Protein AF-A0A6N7FP35-F1 (afdb_monomer_lite)

Foldseek 3Di:
DDAAEAEQEADPPVSLVVVQVVQVVCCVPPVDFPLPHPHQHADHSSVVVSVCSVVVHGD

Secondary structure (DSSP, 8-state):
----EEEE---HHHHHHHHHHHHHHHHHHH---GGG-SEEEE-THHHHHHHHHHTT---

Sequence (59 aa):
MGRVALVLGAGGTVGHAYHAGTLAALGELTGWDARHADVVVGTSAGSIVGAMLRAGVGP

Radius of gyration: 10.6 Å; chains: 1; bounding box: 28×19×26 Å

pLDDT: mean 96.45, std 5.36, range [62.97, 98.56]

Structure (mmCIF, N/CA/C/O backbone):
data_AF-A0A6N7FP35-F1
#
_entry.id   AF-A0A6N7FP35-F1
#
loop_
_atom_site.group_PDB
_atom_site.id
_atom_site.type_symbol
_atom_site.label_atom_id
_atom_site.label_alt_id
_atom_site.label_comp_id
_atom_site.label_asym_id
_atom_site.label_entity_id
_atom_site.label_seq_id
_atom_site.pdbx_PDB_ins_code
_atom_site.Cartn_x
_atom_site.Cartn_y
_atom_site.Cartn_z
_atom_site.occupancy
_atom_site.B_iso_or_equiv
_atom_site.auth_seq_id
_atom_site.auth_comp_id
_atom_site.auth_asym_id
_atom_site.auth_atom_id
_atom_site.pdbx_PDB_model_num
ATOM 1 N N . MET A 1 1 ? -16.789 6.020 10.882 1.00 62.97 1 MET A N 1
ATOM 2 C CA . MET A 1 1 ? -15.433 5.859 10.312 1.00 62.97 1 MET A CA 1
ATOM 3 C C . MET A 1 1 ? -15.314 6.767 9.103 1.00 62.97 1 MET A C 1
ATOM 5 O O . MET A 1 1 ? -16.286 6.885 8.367 1.00 62.97 1 MET A O 1
ATOM 9 N N . GLY A 1 2 ? -14.190 7.472 8.958 1.00 87.31 2 GLY A N 1
ATOM 10 C CA . GLY A 1 2 ? -13.930 8.298 7.775 1.00 87.31 2 GLY A CA 1
ATOM 11 C C . GLY A 1 2 ? -13.613 7.434 6.554 1.00 87.31 2 GLY A C 1
ATOM 12 O O . GLY A 1 2 ? -13.210 6.286 6.715 1.00 87.31 2 GLY A O 1
ATOM 13 N N . ARG A 1 3 ? -13.800 7.990 5.353 1.00 95.69 3 ARG A N 1
ATOM 14 C CA . ARG A 1 3 ? -13.357 7.356 4.104 1.00 95.69 3 ARG A CA 1
ATOM 15 C C . ARG A 1 3 ? -11.854 7.568 3.923 1.00 95.69 3 ARG A C 1
ATOM 17 O O . ARG A 1 3 ? -11.392 8.697 4.099 1.00 95.69 3 ARG A O 1
ATOM 24 N N . VAL A 1 4 ? -11.113 6.523 3.565 1.00 97.19 4 VAL A N 1
ATOM 25 C CA . VAL A 1 4 ? -9.650 6.534 3.406 1.00 97.19 4 VAL A CA 1
ATOM 26 C C . VAL A 1 4 ? -9.271 6.190 1.967 1.00 97.19 4 VAL A C 1
ATOM 28 O O . VAL A 1 4 ? -9.659 5.149 1.441 1.00 97.19 4 VAL A O 1
ATOM 31 N N . ALA A 1 5 ? -8.460 7.049 1.348 1.00 98.12 5 ALA A N 1
ATOM 32 C CA . ALA A 1 5 ? -7.803 6.766 0.076 1.00 98.12 5 ALA A CA 1
ATOM 33 C C . ALA A 1 5 ? -6.322 6.443 0.313 1.00 98.12 5 ALA A C 1
ATOM 35 O O . ALA A 1 5 ? -5.618 7.211 0.971 1.00 98.12 5 ALA A O 1
ATOM 36 N N . LEU A 1 6 ? -5.850 5.328 -0.243 1.00 98.12 6 LEU A N 1
ATOM 37 C CA . LEU A 1 6 ? -4.449 4.916 -0.212 1.00 98.12 6 LEU A CA 1
ATOM 38 C C . LEU A 1 6 ? -3.777 5.251 -1.548 1.00 98.12 6 LEU A C 1
ATOM 40 O O . LEU A 1 6 ? -4.232 4.808 -2.603 1.00 98.12 6 LEU A O 1
ATOM 44 N N . VAL A 1 7 ? -2.678 6.006 -1.506 1.00 98.56 7 VAL A N 1
ATOM 45 C CA . VAL A 1 7 ? -1.901 6.383 -2.695 1.00 98.56 7 VAL A CA 1
ATOM 46 C C . VAL A 1 7 ? -0.491 5.811 -2.588 1.00 98.56 7 VAL A C 1
ATOM 48 O O . VAL A 1 7 ? 0.234 6.121 -1.646 1.00 98.56 7 VAL A O 1
ATOM 51 N N . LEU A 1 8 ? -0.107 4.984 -3.559 1.00 98.44 8 LEU A N 1
ATOM 52 C CA . LEU A 1 8 ? 1.183 4.300 -3.623 1.00 98.44 8 LEU A CA 1
ATOM 53 C C . LEU A 1 8 ? 1.990 4.819 -4.821 1.00 98.44 8 LEU A C 1
ATOM 55 O O . LEU A 1 8 ? 1.578 4.692 -5.981 1.00 98.44 8 LEU A O 1
ATOM 59 N N . GLY A 1 9 ? 3.143 5.421 -4.537 1.00 98.50 9 GLY A N 1
ATOM 60 C CA . GLY A 1 9 ? 4.021 6.013 -5.547 1.00 98.50 9 GLY A CA 1
ATOM 61 C C . GLY A 1 9 ? 4.782 4.980 -6.387 1.00 98.50 9 GLY A C 1
ATOM 62 O O . GLY A 1 9 ? 4.733 3.777 -6.146 1.00 98.50 9 GLY A O 1
ATOM 63 N N . ALA A 1 10 ? 5.522 5.455 -7.390 1.00 97.94 10 ALA A N 1
ATOM 64 C CA . ALA A 1 10 ? 6.513 4.629 -8.080 1.00 97.94 10 ALA A CA 1
ATOM 65 C C . ALA A 1 10 ? 7.743 4.371 -7.182 1.00 97.94 10 ALA A C 1
ATOM 67 O O . ALA A 1 10 ? 7.932 5.032 -6.166 1.00 97.94 10 ALA A O 1
ATOM 68 N N . GLY A 1 11 ? 8.606 3.428 -7.571 1.00 96.06 11 GLY A N 1
ATOM 69 C CA . GLY A 1 11 ? 9.825 3.123 -6.802 1.00 96.06 11 GLY A CA 1
ATOM 70 C C . GLY A 1 11 ? 10.551 1.827 -7.175 1.00 96.06 11 GLY A C 1
ATOM 71 O O . GLY A 1 11 ? 11.510 1.448 -6.505 1.00 96.06 11 GLY A O 1
ATOM 72 N N . GLY A 1 12 ? 10.100 1.123 -8.221 1.00 96.44 12 GLY A N 1
ATOM 73 C CA . GLY A 1 12 ? 10.662 -0.166 -8.629 1.00 96.44 12 GLY A CA 1
ATOM 74 C C . GLY A 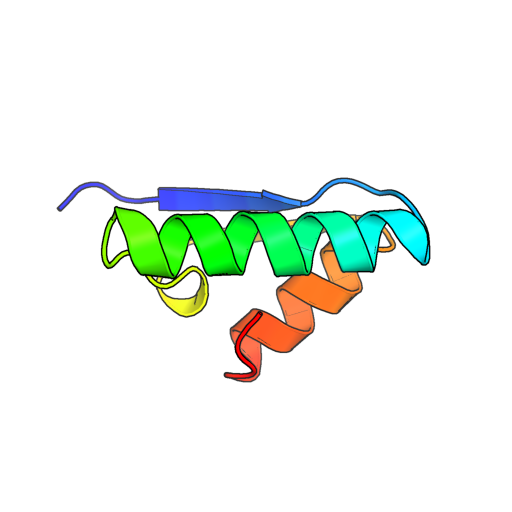1 12 ? 10.613 -1.216 -7.514 1.00 96.44 12 GLY A C 1
ATOM 75 O O . GLY A 1 12 ? 9.761 -1.170 -6.627 1.00 96.44 12 GLY A O 1
ATOM 76 N N . THR A 1 13 ? 11.555 -2.157 -7.542 1.00 95.88 13 THR A N 1
ATOM 77 C CA . THR A 1 13 ? 11.637 -3.254 -6.564 1.00 95.88 13 THR A CA 1
ATOM 78 C C . THR A 1 13 ? 11.805 -2.758 -5.126 1.00 95.88 13 THR A C 1
ATOM 80 O O . THR A 1 13 ? 11.200 -3.312 -4.213 1.00 95.88 13 THR A O 1
ATOM 83 N N . VAL A 1 14 ? 12.573 -1.685 -4.913 1.00 97.81 14 VAL A N 1
ATOM 84 C CA . VAL A 1 14 ? 12.752 -1.087 -3.578 1.00 97.81 14 VAL A CA 1
ATOM 85 C C . VAL A 1 14 ? 11.444 -0.458 -3.089 1.00 97.81 14 VAL A C 1
ATOM 87 O O . VAL A 1 14 ? 11.062 -0.646 -1.937 1.00 97.81 14 VAL A O 1
ATOM 90 N N . GLY A 1 15 ? 10.706 0.211 -3.980 1.00 98.12 15 GLY A N 1
ATOM 91 C CA . GLY A 1 15 ? 9.380 0.752 -3.680 1.00 98.12 15 GLY A CA 1
ATOM 92 C C . GLY A 1 15 ? 8.383 -0.318 -3.233 1.00 98.12 15 GLY A C 1
ATOM 93 O O . GLY A 1 15 ? 7.620 -0.073 -2.305 1.00 98.12 15 GLY A O 1
ATOM 94 N N . HIS A 1 16 ? 8.420 -1.524 -3.816 1.00 96.75 16 HIS A N 1
ATOM 95 C CA . HIS A 1 16 ? 7.602 -2.642 -3.327 1.00 96.75 16 HIS A CA 1
ATOM 96 C C . HIS A 1 16 ? 7.910 -2.982 -1.866 1.00 96.75 16 HIS A C 1
ATOM 98 O O . HIS A 1 16 ? 6.983 -3.090 -1.067 1.00 96.75 16 HIS A O 1
ATOM 104 N N . ALA A 1 17 ? 9.193 -3.104 -1.513 1.00 97.75 17 ALA A N 1
ATOM 105 C CA . ALA A 1 17 ? 9.607 -3.417 -0.147 1.00 97.75 17 ALA A CA 1
ATOM 106 C C . ALA A 1 17 ? 9.185 -2.318 0.843 1.00 97.75 17 ALA A C 1
ATOM 108 O O . ALA A 1 17 ? 8.693 -2.624 1.928 1.00 97.75 17 ALA A O 1
ATOM 109 N N . TYR A 1 18 ? 9.309 -1.043 0.456 1.00 98.31 18 TYR A N 1
ATOM 110 C CA . TYR A 1 18 ? 8.850 0.068 1.291 1.00 98.31 18 TYR A CA 1
ATOM 111 C C . TYR A 1 18 ? 7.336 0.100 1.461 1.00 98.31 18 TYR A C 1
ATOM 113 O O . TYR A 1 18 ? 6.873 0.330 2.578 1.00 98.31 18 TYR A O 1
ATOM 121 N N . HIS A 1 19 ? 6.557 -0.160 0.408 1.00 98.31 19 HIS A N 1
ATOM 122 C CA . HIS A 1 19 ? 5.107 -0.264 0.548 1.00 98.31 19 HIS A CA 1
ATOM 123 C C . HIS A 1 19 ? 4.722 -1.416 1.482 1.00 98.31 19 HIS A C 1
ATOM 125 O O . HIS A 1 19 ? 3.965 -1.181 2.416 1.00 98.31 19 HIS A O 1
ATOM 131 N N . ALA A 1 20 ? 5.272 -2.617 1.279 1.00 97.38 20 ALA A N 1
ATOM 132 C CA . ALA A 1 20 ? 4.988 -3.783 2.117 1.00 97.38 20 ALA A CA 1
ATOM 133 C C . ALA A 1 20 ? 5.289 -3.501 3.598 1.00 97.38 20 ALA A C 1
ATOM 135 O O . ALA A 1 20 ? 4.392 -3.554 4.435 1.00 97.38 20 ALA A O 1
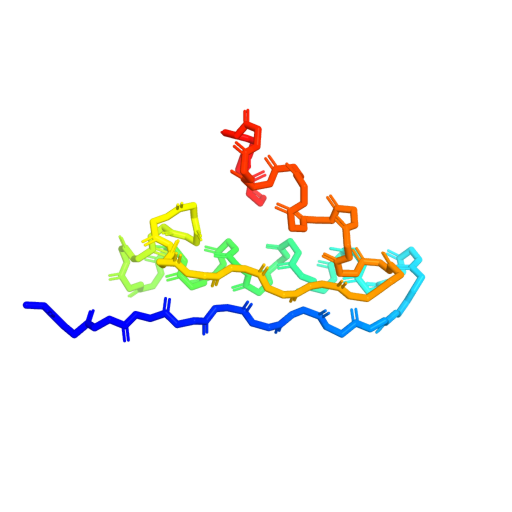ATOM 136 N N . GLY A 1 21 ? 6.514 -3.064 3.915 1.00 98.25 21 GLY A N 1
ATOM 137 C CA . GLY A 1 21 ? 6.905 -2.770 5.296 1.00 98.25 21 GLY A CA 1
ATOM 138 C C . GLY A 1 21 ? 6.084 -1.647 5.940 1.00 98.25 21 GLY A C 1
ATOM 139 O O . GLY A 1 21 ? 5.679 -1.760 7.094 1.00 98.25 21 GLY A O 1
ATOM 140 N N . THR A 1 22 ? 5.783 -0.581 5.192 1.00 98.44 22 THR A N 1
ATOM 141 C CA . THR A 1 22 ? 4.978 0.540 5.708 1.00 98.44 22 THR A CA 1
ATOM 142 C C . THR A 1 22 ? 3.540 0.114 5.994 1.00 98.44 22 THR A C 1
ATOM 144 O O . THR A 1 22 ? 2.991 0.455 7.039 1.00 98.44 22 THR A O 1
ATOM 147 N N . LEU A 1 23 ? 2.919 -0.631 5.078 1.00 98.25 23 LEU A N 1
ATOM 148 C CA . LEU A 1 23 ? 1.535 -1.079 5.226 1.00 98.25 23 LEU A CA 1
ATOM 149 C C . LEU A 1 23 ? 1.397 -2.156 6.309 1.00 98.25 23 LEU A C 1
ATOM 151 O O . LEU A 1 23 ? 0.418 -2.123 7.053 1.00 98.25 23 LEU A O 1
ATOM 155 N N . ALA A 1 24 ? 2.379 -3.052 6.444 1.00 98.12 24 ALA A N 1
ATOM 156 C CA . ALA A 1 24 ? 2.441 -4.012 7.543 1.00 98.12 24 ALA A CA 1
ATOM 157 C C . ALA A 1 24 ? 2.515 -3.290 8.897 1.00 98.12 24 ALA A C 1
ATOM 159 O O . ALA A 1 24 ? 1.664 -3.513 9.757 1.00 98.12 24 ALA A O 1
ATOM 160 N N . ALA A 1 25 ? 3.441 -2.335 9.048 1.00 98.50 25 ALA A N 1
ATOM 161 C CA . ALA A 1 25 ? 3.575 -1.556 10.279 1.00 98.50 25 ALA A CA 1
ATOM 162 C C . ALA A 1 25 ? 2.309 -0.740 10.603 1.00 98.50 25 ALA A C 1
ATOM 164 O O . ALA A 1 25 ? 1.906 -0.650 11.761 1.00 98.50 25 ALA A O 1
ATOM 165 N N . LEU A 1 26 ? 1.646 -0.163 9.592 1.00 97.69 26 LEU A N 1
ATOM 166 C CA . LEU A 1 26 ? 0.360 0.515 9.780 1.00 97.69 26 LEU A CA 1
ATOM 167 C C . LEU A 1 26 ? -0.712 -0.448 10.303 1.00 97.69 26 LEU A C 1
ATOM 169 O O . LEU A 1 26 ? -1.415 -0.101 11.254 1.00 97.69 26 LEU A O 1
ATOM 173 N N . GLY A 1 27 ? -0.813 -1.647 9.728 1.00 97.31 27 GLY A N 1
ATOM 174 C CA . GLY A 1 27 ? -1.736 -2.682 10.190 1.00 97.31 27 GLY A CA 1
ATOM 175 C C . GLY A 1 27 ? -1.470 -3.100 11.635 1.00 97.31 27 GLY A C 1
ATOM 176 O O . GLY A 1 27 ? -2.396 -3.125 12.443 1.00 97.31 27 GLY A O 1
ATOM 177 N N . GLU A 1 28 ? -0.208 -3.347 11.985 1.00 98.12 28 GLU A N 1
ATOM 178 C CA . GLU A 1 28 ? 0.205 -3.746 13.335 1.00 98.12 28 GLU A CA 1
ATOM 179 C C . GLU A 1 28 ? -0.069 -2.662 14.386 1.00 98.12 28 GLU A C 1
ATOM 181 O O . GLU A 1 28 ? -0.595 -2.953 15.460 1.00 98.12 28 GLU A O 1
ATOM 186 N N . LEU A 1 29 ? 0.268 -1.405 14.085 1.00 98.44 29 LEU A N 1
ATOM 187 C CA . LEU A 1 29 ? 0.210 -0.313 15.062 1.00 98.44 29 LEU A CA 1
ATOM 188 C C . LEU A 1 29 ? -1.182 0.306 15.209 1.00 98.44 29 LEU A C 1
ATOM 190 O O . LEU A 1 29 ? -1.482 0.895 16.247 1.00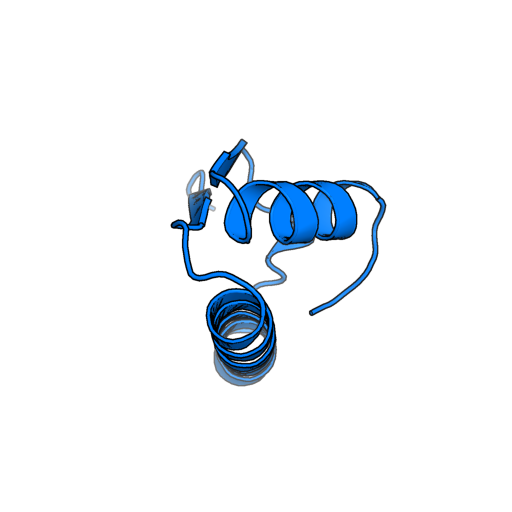 98.44 29 LEU A O 1
ATOM 194 N N . THR A 1 30 ? -2.020 0.224 14.175 1.00 96.88 30 THR A N 1
ATOM 195 C CA . THR A 1 30 ? -3.322 0.916 14.152 1.00 96.88 30 THR A CA 1
ATOM 196 C C . THR A 1 30 ? -4.515 -0.030 14.047 1.00 96.88 30 THR A C 1
ATOM 198 O O . THR A 1 30 ? -5.651 0.399 14.250 1.00 96.88 30 THR A O 1
ATOM 201 N N . GLY A 1 31 ? -4.287 -1.300 13.697 1.00 96.38 31 GLY A N 1
ATOM 202 C CA . GLY A 1 31 ? -5.346 -2.238 13.326 1.00 96.38 31 GLY A CA 1
ATOM 203 C C . GLY A 1 31 ? -6.009 -1.925 11.979 1.00 96.38 31 GLY A C 1
ATOM 204 O O . GLY A 1 31 ? -6.964 -2.605 11.601 1.00 96.38 31 GLY A O 1
ATOM 205 N N . TRP A 1 32 ? -5.549 -0.902 11.246 1.00 96.06 32 TRP A N 1
ATOM 206 C CA . TRP A 1 32 ? -6.092 -0.559 9.936 1.00 96.06 32 TRP A CA 1
ATOM 207 C C . TRP A 1 32 ? -5.457 -1.408 8.837 1.00 96.06 32 TRP A C 1
ATOM 209 O O . TRP A 1 32 ? -4.287 -1.262 8.493 1.00 96.06 32 TRP A O 1
ATOM 219 N N . ASP A 1 33 ? -6.269 -2.278 8.250 1.00 96.50 33 ASP A N 1
ATOM 220 C CA . ASP A 1 33 ? -5.888 -3.070 7.090 1.00 96.50 33 ASP A CA 1
ATOM 221 C C . ASP A 1 33 ? -6.038 -2.249 5.801 1.00 96.50 33 ASP A C 1
ATOM 223 O O . ASP A 1 33 ? -7.135 -1.816 5.437 1.00 96.50 33 ASP A O 1
ATOM 227 N N . ALA A 1 34 ? -4.926 -2.085 5.083 1.00 97.44 34 ALA A N 1
ATOM 228 C CA . ALA A 1 34 ? -4.835 -1.346 3.827 1.00 97.44 34 ALA A CA 1
ATOM 229 C C . ALA A 1 34 ? -5.799 -1.848 2.735 1.00 97.44 34 ALA A C 1
ATOM 231 O O . ALA A 1 34 ? -6.177 -1.086 1.841 1.00 97.44 34 ALA A O 1
ATOM 232 N N . ARG A 1 35 ? -6.246 -3.109 2.811 1.00 97.25 35 ARG A N 1
ATOM 233 C CA . ARG A 1 35 ? -7.249 -3.684 1.898 1.00 97.25 35 ARG A CA 1
ATOM 234 C C . ARG A 1 35 ? -8.634 -3.055 2.085 1.00 97.25 35 ARG A C 1
ATOM 236 O O . ARG A 1 35 ? -9.433 -3.062 1.148 1.00 97.25 35 ARG A O 1
ATOM 243 N N . HIS A 1 36 ? -8.901 -2.464 3.250 1.00 96.44 36 HIS A N 1
ATOM 244 C CA . HIS A 1 36 ? -10.135 -1.735 3.546 1.00 96.44 36 HIS A CA 1
ATOM 245 C C . HIS A 1 36 ? -10.117 -0.270 3.091 1.00 96.44 36 HIS A C 1
ATOM 247 O O . HIS A 1 36 ? -11.090 0.439 3.339 1.00 96.44 36 HIS A O 1
ATOM 253 N N . ALA A 1 37 ? -9.056 0.208 2.428 1.00 97.38 37 ALA A N 1
ATOM 254 C CA . ALA A 1 37 ? -9.095 1.516 1.778 1.00 97.38 37 ALA A CA 1
ATOM 255 C C . ALA A 1 37 ? -10.256 1.578 0.765 1.00 97.38 37 ALA A C 1
ATOM 257 O O . ALA A 1 37 ? -10.430 0.664 -0.049 1.00 97.38 37 ALA A O 1
ATOM 258 N N . ASP A 1 38 ? -11.026 2.669 0.792 1.00 98.00 38 ASP A N 1
ATOM 259 C CA . ASP A 1 38 ? -12.155 2.891 -0.121 1.00 98.00 38 ASP A CA 1
ATOM 260 C C . ASP A 1 38 ? -11.677 3.067 -1.566 1.00 98.00 38 ASP A C 1
ATOM 262 O O . ASP A 1 38 ? -12.349 2.671 -2.518 1.00 98.00 38 ASP A O 1
ATOM 266 N N . VAL A 1 39 ? -10.499 3.673 -1.727 1.00 98.12 39 VAL A N 1
ATOM 267 C CA . VAL A 1 39 ? -9.855 3.917 -3.017 1.00 98.12 39 VAL A CA 1
ATOM 268 C C . VAL A 1 39 ? -8.371 3.596 -2.897 1.00 98.12 39 VAL A C 1
ATOM 270 O O . VAL A 1 39 ? -7.719 4.018 -1.943 1.00 98.12 39 VAL A O 1
ATOM 273 N N . VAL A 1 40 ? -7.830 2.890 -3.890 1.00 98.19 40 VAL A N 1
ATOM 274 C CA . VAL A 1 40 ? -6.393 2.626 -4.017 1.00 98.19 40 VAL A CA 1
ATOM 275 C C . VAL A 1 40 ? -5.910 3.183 -5.351 1.00 98.19 40 VAL A C 1
ATOM 277 O O . VAL A 1 40 ? -6.404 2.786 -6.405 1.00 98.19 40 VAL A O 1
ATOM 280 N N . VAL A 1 41 ? -4.943 4.095 -5.305 1.00 98.44 41 VAL A N 1
ATOM 281 C CA . VAL A 1 41 ? -4.284 4.661 -6.488 1.00 98.44 41 VAL A CA 1
ATOM 282 C C . VAL A 1 41 ? -2.820 4.252 -6.458 1.00 98.44 41 VAL A C 1
ATOM 284 O O . VAL A 1 41 ? -2.126 4.504 -5.478 1.00 98.44 41 VAL A O 1
ATOM 287 N N . GLY A 1 42 ? 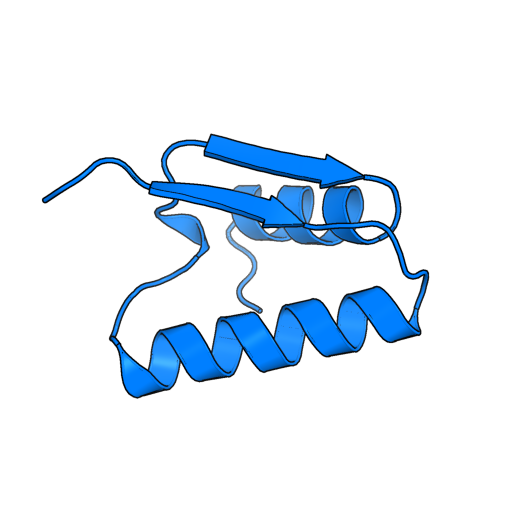-2.340 3.629 -7.529 1.00 98.19 42 GLY A N 1
ATOM 288 C CA . GLY A 1 42 ? -0.972 3.133 -7.611 1.00 98.19 42 GLY A CA 1
ATOM 289 C C . GLY A 1 42 ? -0.325 3.453 -8.951 1.00 98.19 42 GLY A C 1
ATOM 290 O O . GLY A 1 42 ? -0.967 3.310 -9.988 1.00 98.19 42 GLY A O 1
ATOM 291 N N . THR A 1 43 ? 0.950 3.850 -8.941 1.00 98.56 43 THR A N 1
ATOM 292 C CA . THR A 1 43 ? 1.749 4.060 -10.165 1.00 98.56 43 THR A CA 1
ATOM 293 C C . THR A 1 43 ? 2.988 3.169 -10.155 1.00 98.56 43 THR A C 1
ATOM 295 O O . THR A 1 43 ? 3.720 3.153 -9.169 1.00 98.56 43 THR A O 1
ATOM 298 N N . SER A 1 44 ? 3.272 2.460 -11.256 1.00 98.25 44 SER A N 1
ATOM 299 C CA . SER A 1 44 ? 4.446 1.578 -11.383 1.00 98.25 44 SER A CA 1
ATOM 300 C C . SER A 1 44 ? 4.504 0.547 -10.239 1.00 98.25 44 SER A C 1
ATOM 302 O O . SER A 1 44 ? 3.623 -0.299 -10.134 1.00 98.25 44 SER A O 1
ATOM 304 N N . ALA A 1 45 ? 5.479 0.623 -9.333 1.00 98.19 45 ALA A N 1
ATOM 305 C CA . ALA A 1 45 ? 5.532 -0.251 -8.161 1.00 98.19 45 ALA A CA 1
ATOM 306 C C . ALA A 1 45 ? 4.249 -0.187 -7.308 1.00 98.19 45 ALA A C 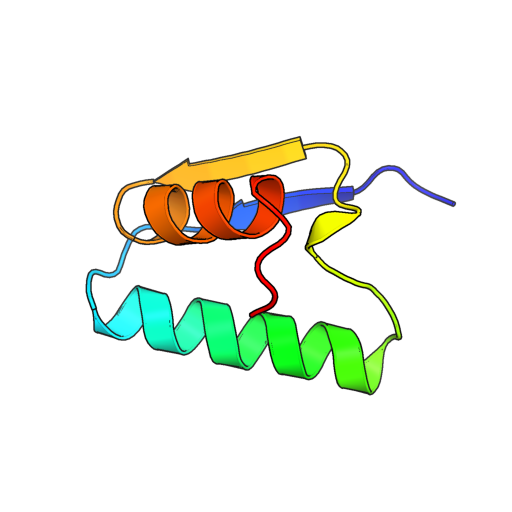1
ATOM 308 O O . ALA A 1 45 ? 3.734 -1.204 -6.841 1.00 98.19 45 ALA A O 1
ATOM 309 N N . GLY A 1 46 ? 3.679 1.008 -7.151 1.00 98.44 46 GLY A N 1
ATOM 310 C CA . GLY A 1 46 ? 2.419 1.191 -6.446 1.00 98.44 46 GLY A CA 1
ATOM 311 C C . GLY A 1 46 ? 1.223 0.549 -7.149 1.00 98.44 46 GLY A C 1
ATOM 312 O O . GLY A 1 46 ? 0.295 0.128 -6.465 1.00 98.44 46 GLY A O 1
ATOM 313 N N . SER A 1 47 ? 1.220 0.425 -8.487 1.00 98.38 47 SER A N 1
ATOM 314 C CA . SER A 1 47 ? 0.101 -0.222 -9.196 1.00 98.38 47 SER A CA 1
ATOM 315 C C . SER A 1 47 ? 0.094 -1.731 -8.972 1.00 98.38 47 SER A C 1
ATOM 317 O O . SER A 1 47 ? -0.975 -2.319 -8.837 1.00 98.38 47 SER A O 1
ATOM 319 N N . ILE A 1 48 ? 1.275 -2.345 -8.868 1.00 98.06 48 ILE A N 1
ATOM 320 C CA . ILE A 1 48 ? 1.419 -3.771 -8.550 1.00 98.06 48 ILE A CA 1
ATOM 321 C C . ILE A 1 48 ? 0.931 -4.042 -7.123 1.00 98.06 48 ILE A C 1
ATOM 323 O O . ILE A 1 48 ? 0.048 -4.876 -6.932 1.00 98.06 48 ILE A O 1
ATOM 327 N N . VAL A 1 49 ? 1.436 -3.298 -6.133 1.00 98.12 49 VAL A N 1
ATOM 328 C CA . VAL A 1 49 ? 1.011 -3.462 -4.730 1.00 98.12 49 VAL A CA 1
ATOM 329 C C . VAL A 1 49 ? -0.477 -3.154 -4.569 1.00 98.12 49 VAL A C 1
ATOM 331 O O . VAL A 1 49 ? -1.200 -3.918 -3.937 1.00 98.12 49 VAL A O 1
ATOM 334 N N . GLY A 1 50 ? -0.970 -2.083 -5.197 1.00 98.06 50 GLY A N 1
ATOM 335 C CA . GLY A 1 50 ? -2.388 -1.736 -5.167 1.00 98.06 50 GLY A CA 1
ATOM 336 C C . GLY A 1 50 ? -3.279 -2.838 -5.744 1.00 98.06 50 GLY A C 1
ATOM 337 O O . GLY A 1 50 ? -4.302 -3.171 -5.147 1.00 98.06 50 GLY A O 1
ATOM 338 N N . ALA A 1 51 ? -2.873 -3.461 -6.855 1.00 98.31 51 ALA A N 1
ATOM 339 C CA . ALA A 1 51 ? -3.585 -4.601 -7.427 1.00 98.31 51 ALA A CA 1
ATOM 340 C C . ALA A 1 51 ? -3.568 -5.826 -6.495 1.00 98.31 51 ALA A C 1
ATOM 342 O O . ALA A 1 51 ? -4.605 -6.461 -6.316 1.00 98.31 51 ALA A O 1
ATOM 343 N N . MET A 1 52 ? -2.431 -6.126 -5.856 1.00 98.06 52 MET A N 1
ATOM 344 C CA . MET A 1 52 ? -2.313 -7.220 -4.881 1.00 98.06 52 MET A CA 1
ATOM 345 C C . MET A 1 52 ? -3.241 -7.019 -3.676 1.00 98.06 52 MET A C 1
ATOM 347 O O . MET A 1 52 ? -4.001 -7.928 -3.339 1.00 98.06 52 MET A O 1
ATOM 351 N N . LEU A 1 53 ? -3.266 -5.813 -3.097 1.00 98.00 53 LEU A N 1
ATOM 352 C CA . LEU A 1 53 ? -4.179 -5.472 -2.000 1.00 98.00 53 LEU A CA 1
ATOM 353 C C . LEU A 1 53 ? -5.643 -5.691 -2.401 1.00 98.00 53 LEU A C 1
ATOM 355 O O . LEU A 1 53 ? -6.419 -6.276 -1.645 1.00 98.00 53 LEU A O 1
ATOM 359 N N . ARG A 1 54 ? -6.032 -5.271 -3.614 1.00 97.69 54 ARG A N 1
ATOM 360 C CA . ARG A 1 54 ? -7.402 -5.473 -4.120 1.00 97.69 54 ARG A CA 1
ATOM 361 C C . ARG A 1 54 ? -7.715 -6.922 -4.488 1.00 97.69 54 ARG A C 1
ATOM 363 O O . ARG A 1 54 ? -8.886 -7.291 -4.466 1.00 97.69 54 ARG A O 1
ATOM 370 N N . ALA A 1 55 ? -6.702 -7.739 -4.757 1.00 98.06 55 ALA A N 1
ATOM 371 C CA . ALA A 1 55 ? -6.828 -9.188 -4.888 1.00 98.06 55 ALA A CA 1
ATOM 372 C C . ALA A 1 55 ? -6.894 -9.915 -3.527 1.00 98.06 55 ALA A C 1
ATOM 374 O O . ALA A 1 55 ? -6.987 -11.139 -3.492 1.00 98.06 55 ALA A O 1
ATOM 375 N N . GL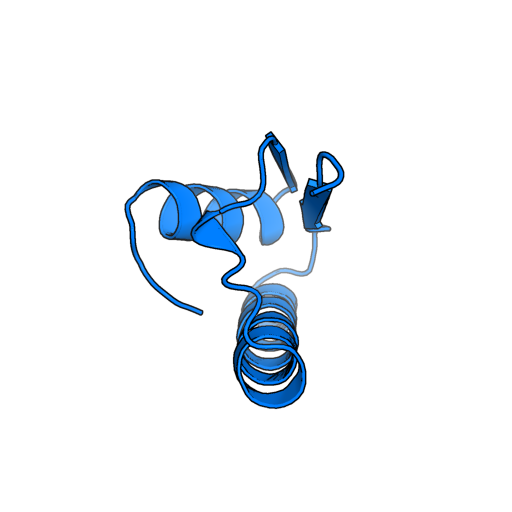Y A 1 56 ? -6.852 -9.183 -2.407 1.00 96.75 56 GLY A N 1
ATOM 376 C CA . GLY A 1 56 ? -6.928 -9.735 -1.052 1.00 96.75 56 GLY A CA 1
ATOM 377 C C . GLY A 1 56 ? -5.579 -10.149 -0.460 1.00 96.75 56 GLY A C 1
ATOM 378 O O . GLY A 1 56 ? -5.538 -10.591 0.692 1.00 96.75 56 GLY A O 1
ATOM 379 N N . VAL A 1 57 ? -4.483 -9.973 -1.203 1.00 96.81 57 VAL A N 1
ATOM 380 C CA . VAL A 1 57 ? -3.125 -10.257 -0.730 1.00 96.81 57 VAL A CA 1
ATOM 381 C C . VAL A 1 57 ? -2.718 -9.181 0.276 1.00 96.81 57 VAL A C 1
ATOM 383 O O . VAL A 1 57 ? -2.869 -7.989 0.013 1.00 96.81 57 VAL A O 1
ATOM 386 N N . GLY A 1 58 ? -2.258 -9.612 1.450 1.00 87.81 58 GLY A N 1
ATOM 387 C CA . GLY A 1 58 ? -1.749 -8.711 2.481 1.00 87.81 58 GLY A CA 1
ATOM 388 C C . GLY A 1 58 ? -0.360 -8.158 2.133 1.00 87.81 58 GLY A C 1
ATOM 389 O O . GLY A 1 58 ? 0.331 -8.754 1.304 1.00 87.81 58 GLY A O 1
ATOM 390 N N . PRO A 1 59 ? 0.023 -7.017 2.730 1.00 79.19 59 PRO A N 1
ATOM 391 C CA . PRO A 1 59 ? 1.386 -6.502 2.656 1.00 79.19 59 PRO A CA 1
ATOM 392 C C . PRO A 1 59 ? 2.408 -7.421 3.338 1.00 79.19 59 PRO A C 1
ATOM 394 O O . PRO A 1 59 ? 2.011 -8.199 4.236 1.00 79.19 59 PRO A O 1
#